Protein AF-A0A366HPM3-F1 (afdb_monomer_lite)

pLDDT: mean 70.67, std 21.65, range [39.56, 97.44]

Structure (mmCIF, N/CA/C/O backbone):
data_AF-A0A366HPM3-F1
#
_entry.id   AF-A0A366HPM3-F1
#
loop_
_atom_site.group_PDB
_atom_site.id
_atom_site.type_symbol
_atom_site.label_atom_id
_atom_site.label_alt_id
_atom_site.label_comp_id
_atom_site.label_asym_id
_atom_site.label_entity_id
_atom_site.label_seq_id
_atom_site.pdbx_PDB_ins_code
_atom_site.Cartn_x
_atom_site.Cartn_y
_atom_site.Cartn_z
_atom_site.occupancy
_atom_site.B_iso_or_equiv
_atom_site.auth_seq_id
_atom_site.auth_comp_id
_atom_site.auth_asym_id
_atom_site.auth_atom_id
_atom_site.pdbx_PDB_model_num
ATOM 1 N N . MET A 1 1 ? -25.029 0.304 15.619 1.00 57.50 1 MET A N 1
ATOM 2 C CA . MET A 1 1 ? -24.267 1.155 14.666 1.00 57.50 1 MET A CA 1
ATOM 3 C C . MET A 1 1 ? -22.909 0.524 14.320 1.00 57.50 1 MET A C 1
ATOM 5 O O . MET A 1 1 ? -22.070 1.151 13.689 1.00 57.50 1 MET A O 1
ATOM 9 N N . ASP A 1 2 ? -22.715 -0.749 14.664 1.00 61.69 2 ASP A N 1
ATOM 10 C CA . ASP A 1 2 ? -21.395 -1.376 14.802 1.00 61.69 2 ASP A CA 1
ATOM 11 C C . ASP A 1 2 ? -20.980 -2.156 13.549 1.00 61.69 2 ASP A C 1
ATOM 13 O O . ASP A 1 2 ? -19.798 -2.345 13.269 1.00 61.69 2 ASP A O 1
ATOM 17 N N . THR A 1 3 ? -21.961 -2.537 12.728 1.00 69.62 3 THR A N 1
ATOM 18 C CA . THR A 1 3 ? -21.759 -3.249 11.461 1.00 69.62 3 THR A CA 1
ATOM 19 C C . THR A 1 3 ? -21.013 -2.397 10.432 1.00 69.62 3 THR A C 1
ATOM 21 O O . THR A 1 3 ? -20.211 -2.923 9.665 1.00 69.62 3 THR A O 1
ATOM 24 N N . HIS A 1 4 ? -21.240 -1.079 10.438 1.00 73.94 4 HIS A N 1
ATOM 25 C CA . HIS A 1 4 ? -20.599 -0.147 9.508 1.00 73.94 4 HIS A CA 1
ATOM 26 C C . HIS A 1 4 ? -19.104 0.004 9.813 1.00 73.94 4 HIS A C 1
ATOM 28 O O . HIS A 1 4 ? -18.279 -0.252 8.942 1.00 73.94 4 HIS A O 1
ATOM 34 N N . LYS A 1 5 ? -18.760 0.272 11.082 1.00 74.06 5 LYS A N 1
ATOM 35 C CA . LYS A 1 5 ? -17.368 0.395 11.547 1.00 74.06 5 LYS A CA 1
ATOM 36 C C . LYS A 1 5 ? -16.557 -0.881 11.295 1.00 74.06 5 LYS A C 1
ATOM 38 O O . LYS A 1 5 ? -15.416 -0.824 10.848 1.00 74.06 5 LYS A O 1
ATOM 43 N N . SER A 1 6 ? -17.166 -2.048 11.524 1.00 75.56 6 SER A N 1
ATOM 44 C CA . SER A 1 6 ? -16.524 -3.341 11.258 1.00 75.56 6 SER A CA 1
ATOM 45 C C . SER A 1 6 ? -16.247 -3.564 9.762 1.00 75.56 6 SER A C 1
ATOM 47 O O . SER A 1 6 ? -15.160 -4.018 9.398 1.00 75.56 6 SER A O 1
ATOM 49 N N . SER A 1 7 ? -17.187 -3.191 8.884 1.00 86.62 7 SER A N 1
ATOM 50 C CA . SER A 1 7 ? -16.993 -3.283 7.432 1.00 86.62 7 SER A CA 1
ATOM 51 C C . SER A 1 7 ? -15.947 -2.292 6.919 1.00 86.62 7 SER A C 1
ATOM 53 O O . SER A 1 7 ? -15.163 -2.641 6.038 1.00 86.62 7 SER A O 1
ATOM 55 N N . GLU A 1 8 ? -15.917 -1.071 7.452 1.00 88.50 8 GLU A N 1
ATOM 56 C CA . GLU A 1 8 ? -14.925 -0.048 7.100 1.00 88.50 8 GLU A CA 1
ATOM 57 C C . GLU A 1 8 ? -13.512 -0.484 7.480 1.00 88.50 8 GLU A C 1
ATOM 59 O O . GLU A 1 8 ? -12.598 -0.380 6.661 1.00 88.50 8 GLU A O 1
ATOM 64 N N . LEU A 1 9 ? -13.347 -1.066 8.670 1.00 90.06 9 LEU A N 1
ATOM 65 C CA . LEU A 1 9 ? -12.075 -1.622 9.113 1.00 90.06 9 LEU A CA 1
ATOM 66 C C . LEU A 1 9 ? -11.612 -2.777 8.210 1.00 90.06 9 LEU A C 1
ATOM 68 O O . LEU A 1 9 ? -10.444 -2.839 7.821 1.00 90.06 9 LEU A O 1
ATOM 72 N N . GLY A 1 10 ? -12.529 -3.676 7.837 1.00 91.75 10 GLY A N 1
ATOM 73 C CA . GLY A 1 10 ? -12.245 -4.753 6.884 1.00 91.75 10 GLY A CA 1
ATOM 74 C C . GLY A 1 10 ? -11.790 -4.222 5.521 1.00 91.75 10 GLY A C 1
ATOM 75 O O . GLY A 1 10 ? -10.790 -4.689 4.970 1.00 91.75 10 GLY A O 1
ATOM 76 N N . ASN A 1 11 ? -12.468 -3.191 5.012 1.00 94.06 11 ASN A N 1
ATOM 77 C CA . ASN A 1 11 ? -12.119 -2.536 3.753 1.00 94.06 11 ASN A CA 1
ATOM 78 C C . ASN A 1 11 ? -10.754 -1.834 3.826 1.00 94.06 11 ASN A C 1
ATOM 80 O O . ASN A 1 11 ? -9.955 -1.962 2.899 1.00 94.06 11 ASN A O 1
ATOM 84 N N . ALA A 1 12 ? -10.454 -1.128 4.918 1.00 93.31 12 ALA A N 1
ATOM 85 C CA . ALA A 1 12 ? -9.167 -0.464 5.120 1.00 93.31 12 ALA A CA 1
ATOM 86 C C . ALA A 1 12 ? -8.005 -1.473 5.128 1.00 93.31 12 ALA A C 1
ATOM 88 O O . ALA A 1 12 ? -7.029 -1.299 4.394 1.00 93.31 12 ALA A O 1
ATOM 89 N N . LYS A 1 13 ? -8.153 -2.592 5.852 1.00 95.50 13 LYS A N 1
ATOM 90 C CA . LYS A 1 13 ? -7.165 -3.689 5.871 1.00 95.50 13 LYS A CA 1
ATOM 91 C C . LYS A 1 13 ? -6.935 -4.277 4.487 1.00 95.50 13 LYS A C 1
ATOM 93 O O . LYS A 1 13 ? -5.792 -4.473 4.074 1.00 95.50 13 LYS A O 1
ATOM 98 N N . TRP A 1 14 ? -8.018 -4.527 3.756 1.00 96.56 14 TRP A N 1
ATOM 99 C CA . TRP A 1 14 ? -7.933 -5.037 2.394 1.00 96.56 14 TRP A CA 1
ATOM 100 C C . TRP A 1 14 ? -7.193 -4.064 1.462 1.00 96.56 14 TRP A C 1
ATOM 102 O O . TRP A 1 14 ? -6.345 -4.502 0.686 1.00 96.56 14 TRP A O 1
ATOM 112 N N . ARG A 1 15 ? -7.444 -2.750 1.568 1.00 96.12 15 ARG A N 1
ATOM 113 C CA . ARG A 1 15 ? -6.773 -1.725 0.743 1.00 96.12 15 ARG A CA 1
ATOM 114 C C . ARG A 1 15 ? -5.261 -1.708 0.959 1.00 96.12 15 ARG A C 1
ATOM 116 O O . ARG A 1 15 ? -4.524 -1.696 -0.025 1.00 96.12 15 ARG A O 1
ATOM 123 N N . VAL A 1 16 ? -4.798 -1.762 2.211 1.00 96.69 16 VAL A N 1
ATOM 124 C CA . VAL A 1 16 ? -3.359 -1.828 2.532 1.00 96.69 16 VAL A CA 1
ATOM 125 C C . VAL A 1 16 ? -2.730 -3.079 1.914 1.00 96.69 16 VAL A C 1
ATOM 127 O O . VAL A 1 16 ? -1.752 -2.984 1.172 1.00 96.69 16 VAL A O 1
ATOM 130 N N . GLN A 1 17 ? -3.336 -4.250 2.136 1.00 97.31 17 GLN A N 1
ATOM 131 C CA . GLN A 1 17 ? -2.833 -5.513 1.583 1.00 97.31 17 GLN A CA 1
ATOM 132 C C . GLN A 1 17 ? -2.807 -5.512 0.051 1.00 97.31 17 GLN A C 1
ATOM 134 O O . GLN A 1 17 ? -1.871 -6.034 -0.558 1.00 97.31 17 GLN A O 1
ATOM 139 N N . PHE A 1 18 ? -3.825 -4.933 -0.584 1.00 96.81 18 PHE A N 1
ATOM 140 C CA . PHE A 1 18 ? -3.886 -4.804 -2.033 1.00 96.81 18 PHE A CA 1
ATOM 141 C C . PHE A 1 18 ? -2.732 -3.944 -2.562 1.00 96.81 18 PHE A C 1
ATOM 143 O O . PHE A 1 18 ? -1.998 -4.396 -3.439 1.00 96.81 18 PHE A O 1
ATOM 150 N N . LEU A 1 19 ? -2.511 -2.754 -1.997 1.00 96.25 19 LEU A N 1
ATOM 151 C CA . LEU A 1 19 ? -1.427 -1.859 -2.420 1.00 96.25 19 LEU A CA 1
ATOM 152 C C . LEU A 1 19 ? -0.042 -2.493 -2.232 1.00 96.25 19 LEU A C 1
ATOM 154 O O . LEU A 1 19 ? 0.799 -2.412 -3.127 1.00 96.25 19 LEU A O 1
ATOM 158 N N . GLN A 1 20 ? 0.181 -3.198 -1.120 1.00 96.75 20 GLN A N 1
ATOM 159 C CA . GLN A 1 20 ? 1.423 -3.939 -0.882 1.00 96.75 20 GLN A CA 1
ATOM 160 C C . GLN A 1 20 ? 1.650 -5.040 -1.933 1.00 96.75 20 GLN A C 1
ATOM 162 O O . GLN A 1 20 ? 2.771 -5.216 -2.413 1.00 96.75 20 GLN A O 1
ATOM 167 N N . ARG A 1 21 ? 0.592 -5.751 -2.353 1.00 97.00 21 ARG A N 1
ATOM 168 C CA . ARG A 1 21 ? 0.678 -6.734 -3.449 1.00 97.00 21 ARG A CA 1
ATOM 169 C C . ARG A 1 21 ? 0.993 -6.075 -4.787 1.00 97.00 21 ARG A C 1
ATOM 171 O O . ARG A 1 21 ? 1.812 -6.610 -5.529 1.00 97.00 21 ARG A O 1
ATOM 178 N N . VAL A 1 22 ? 0.393 -4.924 -5.092 1.00 94.56 22 VAL A N 1
ATOM 179 C CA . VAL A 1 22 ? 0.708 -4.176 -6.321 1.00 94.56 22 VAL A CA 1
ATOM 180 C C . VAL A 1 22 ? 2.174 -3.743 -6.326 1.00 94.56 22 VAL A C 1
ATOM 182 O O . VAL A 1 22 ? 2.862 -3.960 -7.322 1.00 94.56 22 VAL A O 1
ATOM 185 N N . LEU A 1 23 ? 2.689 -3.222 -5.208 1.00 94.69 23 LEU A N 1
ATOM 186 C CA . LEU A 1 23 ? 4.106 -2.874 -5.070 1.00 94.69 23 LEU A CA 1
ATOM 187 C C . LEU A 1 23 ? 5.021 -4.097 -5.243 1.00 94.69 23 LEU A C 1
ATOM 189 O O . LEU A 1 23 ? 6.076 -4.003 -5.868 1.00 94.69 23 LEU A O 1
ATOM 193 N N . HIS A 1 24 ? 4.628 -5.253 -4.708 1.00 95.00 24 HIS A N 1
ATOM 194 C CA . HIS A 1 24 ? 5.378 -6.492 -4.894 1.00 95.00 24 HIS A CA 1
ATOM 195 C C . HIS A 1 24 ? 5.442 -6.897 -6.373 1.00 95.00 24 HIS A C 1
ATOM 197 O O . HIS A 1 24 ? 6.530 -7.141 -6.889 1.00 95.00 24 HIS A O 1
ATOM 203 N N . VAL A 1 25 ? 4.304 -6.894 -7.07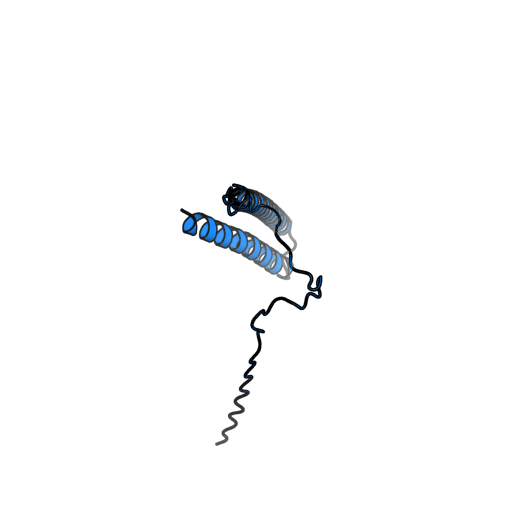5 1.00 93.25 25 VAL A N 1
ATOM 204 C CA . VAL A 1 25 ? 4.250 -7.182 -8.518 1.00 93.25 25 VAL A CA 1
ATOM 205 C C . VAL A 1 25 ? 5.097 -6.186 -9.305 1.00 93.25 25 VAL A C 1
ATOM 207 O O . VAL A 1 25 ? 5.871 -6.603 -10.164 1.00 93.25 25 VAL A O 1
ATOM 210 N N . HIS A 1 26 ? 5.013 -4.894 -8.975 1.00 91.00 26 HIS A N 1
ATOM 211 C CA . HIS A 1 26 ? 5.873 -3.862 -9.548 1.00 91.00 26 HIS A CA 1
ATOM 212 C C . HIS A 1 26 ? 7.348 -4.246 -9.377 1.00 91.00 26 HIS A C 1
ATOM 214 O O . HIS A 1 26 ? 8.058 -4.394 -10.356 1.00 91.00 26 HIS A O 1
ATOM 220 N N . ARG A 1 27 ? 7.821 -4.539 -8.163 1.00 91.00 27 ARG A N 1
ATOM 221 C CA . ARG A 1 27 ? 9.231 -4.911 -7.930 1.00 91.00 27 ARG A CA 1
ATOM 222 C C . ARG A 1 27 ? 9.672 -6.207 -8.615 1.00 91.00 27 ARG A C 1
ATOM 224 O O . ARG A 1 27 ? 10.839 -6.330 -8.973 1.00 91.00 27 ARG A O 1
ATOM 231 N N . CYS A 1 28 ? 8.769 -7.169 -8.785 1.00 91.38 28 CYS A N 1
ATOM 232 C CA . CYS A 1 28 ? 9.065 -8.448 -9.431 1.00 91.38 28 CYS A CA 1
ATOM 233 C C . CYS A 1 28 ? 8.972 -8.403 -10.962 1.00 91.38 28 CYS A C 1
ATOM 235 O O . CYS A 1 28 ? 9.401 -9.351 -11.620 1.00 91.38 28 CYS A O 1
ATOM 237 N N . THR A 1 29 ? 8.421 -7.334 -11.540 1.00 89.06 29 THR A N 1
ATOM 238 C CA . THR A 1 29 ? 8.332 -7.188 -12.994 1.00 89.06 29 THR A CA 1
ATOM 239 C C . THR A 1 29 ? 9.714 -6.856 -13.551 1.00 89.06 29 THR A C 1
ATOM 241 O O . THR A 1 29 ? 10.284 -5.801 -13.275 1.00 89.06 29 THR A O 1
ATOM 244 N N . THR A 1 30 ? 10.272 -7.779 -14.330 1.00 75.19 30 THR A N 1
ATOM 245 C CA . THR A 1 30 ? 11.593 -7.634 -14.943 1.00 75.19 30 THR A CA 1
ATOM 246 C C . THR A 1 30 ? 11.534 -6.751 -16.191 1.00 75.19 30 THR A C 1
ATOM 248 O O . THR A 1 30 ? 10.532 -6.712 -16.903 1.00 75.19 30 THR A O 1
ATOM 251 N N . GLY A 1 31 ? 12.627 -6.036 -16.475 1.00 71.00 31 GLY A N 1
ATOM 252 C CA . GLY A 1 31 ? 12.806 -5.303 -17.737 1.00 71.00 31 GLY A CA 1
ATOM 253 C C . GLY A 1 31 ? 12.445 -3.814 -17.714 1.00 71.00 31 GLY A C 1
ATOM 254 O O . GLY A 1 31 ? 12.696 -3.131 -18.704 1.00 71.00 31 GLY A O 1
ATOM 255 N N . PHE A 1 32 ? 11.942 -3.278 -16.597 1.00 67.12 32 PHE A N 1
ATOM 256 C CA . PHE A 1 32 ? 11.626 -1.853 -16.453 1.00 67.12 32 PHE A CA 1
ATOM 257 C C . PHE A 1 32 ? 12.378 -1.253 -15.259 1.00 67.12 32 PHE A C 1
ATOM 259 O O . PHE A 1 32 ? 12.041 -1.507 -14.110 1.00 67.12 32 PHE A O 1
ATOM 266 N N . HIS A 1 33 ? 13.419 -0.458 -15.529 1.00 69.69 33 HIS A N 1
ATOM 267 C CA . HIS A 1 33 ? 14.256 0.193 -14.504 1.00 69.69 33 HIS A CA 1
ATOM 268 C C . HIS A 1 33 ? 14.581 1.656 -14.861 1.00 69.69 33 HIS A C 1
ATOM 270 O O . HIS A 1 33 ? 15.667 2.155 -14.578 1.00 69.69 33 HIS A O 1
ATOM 276 N N . GLY A 1 34 ? 13.655 2.334 -15.545 1.00 82.44 34 GLY A N 1
ATOM 277 C CA . GLY A 1 34 ? 13.782 3.756 -15.877 1.00 82.44 34 GLY A CA 1
ATOM 278 C C . GLY A 1 34 ? 13.301 4.677 -14.751 1.00 82.44 34 GLY A C 1
ATOM 279 O O . GLY A 1 34 ? 12.666 4.235 -13.798 1.00 82.44 34 GLY A O 1
ATOM 280 N N . GLU A 1 35 ? 13.534 5.979 -14.895 1.00 83.62 35 GLU A N 1
ATOM 281 C CA . GLU A 1 35 ? 13.090 7.006 -13.937 1.00 83.62 35 GLU A CA 1
ATOM 282 C C . GLU A 1 35 ? 11.569 6.980 -13.689 1.00 83.62 35 GLU A C 1
ATOM 284 O O . GLU A 1 35 ? 11.113 7.093 -12.557 1.00 83.62 35 GLU A O 1
ATOM 289 N N . ALA A 1 36 ? 10.761 6.730 -14.724 1.00 85.56 36 ALA A N 1
ATOM 290 C CA . ALA A 1 36 ? 9.311 6.588 -14.565 1.00 85.56 36 ALA A CA 1
ATOM 291 C C . ALA A 1 36 ? 8.929 5.425 -13.625 1.00 85.56 36 ALA A C 1
ATOM 293 O O . ALA A 1 36 ? 7.967 5.524 -12.867 1.00 85.56 36 ALA A O 1
ATOM 294 N N . TRP A 1 37 ? 9.709 4.341 -13.634 1.00 89.38 37 TRP A N 1
ATOM 295 C CA . TRP A 1 37 ? 9.490 3.178 -12.775 1.00 89.38 37 TRP A CA 1
ATOM 296 C C . TRP A 1 37 ? 9.765 3.496 -11.305 1.00 89.38 37 TRP A C 1
ATOM 298 O O . TRP A 1 37 ? 8.971 3.165 -10.429 1.00 89.38 37 TRP A O 1
ATOM 308 N N . THR A 1 38 ? 10.863 4.199 -11.023 1.00 88.50 38 THR A N 1
ATOM 309 C CA . THR A 1 38 ? 11.211 4.596 -9.651 1.00 88.50 38 THR A CA 1
ATOM 310 C C . THR A 1 38 ? 10.247 5.649 -9.102 1.00 88.50 38 THR A C 1
ATOM 312 O O . THR A 1 38 ? 9.902 5.615 -7.920 1.00 88.50 38 THR A O 1
ATOM 315 N N . VAL A 1 39 ? 9.747 6.550 -9.955 1.00 90.56 39 VAL A N 1
ATOM 316 C CA . VAL A 1 39 ? 8.693 7.509 -9.592 1.00 90.56 39 VAL A CA 1
ATOM 317 C C . VAL A 1 39 ? 7.391 6.787 -9.236 1.00 90.56 39 VAL A C 1
ATOM 319 O O . VAL A 1 39 ? 6.777 7.111 -8.218 1.00 90.56 39 VAL A O 1
ATOM 322 N N . HIS A 1 40 ? 6.987 5.782 -10.016 1.00 90.12 40 HIS A N 1
ATOM 323 C CA . HIS A 1 40 ? 5.809 4.969 -9.703 1.00 90.12 40 HIS A CA 1
ATOM 324 C C . HIS A 1 40 ? 5.977 4.188 -8.399 1.00 90.12 40 HIS A C 1
ATOM 326 O O . HIS A 1 40 ? 5.062 4.173 -7.577 1.00 90.12 40 HIS A O 1
ATOM 332 N N . GLU A 1 41 ? 7.152 3.607 -8.158 1.00 92.44 41 GLU A N 1
ATOM 333 C CA . GLU A 1 41 ? 7.449 2.937 -6.892 1.00 92.44 41 GLU A CA 1
ATOM 334 C C . GLU A 1 41 ? 7.306 3.886 -5.698 1.00 92.44 41 GLU A C 1
ATOM 336 O O . GLU A 1 41 ? 6.637 3.559 -4.715 1.00 92.44 41 GLU A O 1
ATOM 341 N N . LYS A 1 42 ? 7.878 5.091 -5.797 1.00 94.19 42 LYS A N 1
ATOM 342 C CA . LYS A 1 42 ? 7.743 6.121 -4.762 1.00 94.19 42 LYS A CA 1
ATOM 343 C C . LYS A 1 42 ? 6.276 6.471 -4.510 1.00 94.19 42 LYS A C 1
ATOM 345 O O . LYS A 1 42 ? 5.875 6.606 -3.356 1.00 94.19 42 LYS A O 1
ATOM 350 N N . HIS A 1 43 ? 5.477 6.590 -5.566 1.00 94.44 43 HIS A N 1
ATOM 351 C CA . HIS A 1 43 ? 4.053 6.878 -5.449 1.00 94.44 43 HIS A CA 1
ATOM 352 C C . HIS A 1 43 ? 3.285 5.737 -4.759 1.00 94.44 43 HIS A C 1
ATOM 354 O O . HIS A 1 43 ? 2.474 6.001 -3.873 1.00 94.44 43 HIS A O 1
ATOM 360 N N . PHE A 1 44 ? 3.581 4.469 -5.074 1.00 93.06 44 PHE A N 1
ATOM 361 C CA . PHE A 1 44 ? 2.998 3.329 -4.356 1.00 93.06 44 PHE A CA 1
ATOM 362 C C . PHE A 1 44 ? 3.344 3.346 -2.868 1.00 93.06 44 PHE A C 1
ATOM 364 O O . PHE A 1 44 ? 2.464 3.143 -2.037 1.00 93.06 44 PHE A O 1
ATOM 371 N N . LEU A 1 45 ? 4.600 3.634 -2.522 1.00 96.00 45 LEU A N 1
ATOM 372 C CA . LEU A 1 45 ? 5.030 3.732 -1.125 1.00 96.00 45 LEU A CA 1
ATOM 373 C C . LEU A 1 45 ? 4.282 4.840 -0.371 1.00 96.00 45 LEU A C 1
ATOM 375 O O . LEU A 1 45 ? 3.843 4.621 0.754 1.00 96.00 45 LEU A O 1
ATOM 379 N N . GLN A 1 46 ? 4.083 6.002 -0.999 1.00 97.31 46 GLN A N 1
ATOM 380 C CA . GLN A 1 46 ? 3.304 7.097 -0.412 1.00 97.31 46 GLN A CA 1
ATOM 381 C C . GLN A 1 46 ? 1.836 6.709 -0.192 1.00 97.31 46 GLN A C 1
ATOM 383 O O . GLN A 1 46 ? 1.273 7.006 0.859 1.00 97.31 46 GLN A O 1
ATOM 388 N N . GLN A 1 47 ? 1.220 6.017 -1.155 1.00 96.25 47 GLN A N 1
ATOM 389 C CA . GLN A 1 47 ? -0.157 5.540 -1.021 1.00 96.25 47 GLN A CA 1
ATOM 390 C C . GLN A 1 47 ? -0.311 4.481 0.071 1.00 96.25 47 GLN A C 1
ATOM 392 O O . GLN A 1 47 ? -1.313 4.490 0.782 1.00 96.25 47 GLN A O 1
ATOM 397 N N . ILE A 1 48 ? 0.666 3.581 0.211 1.00 97.44 48 ILE A N 1
ATOM 398 C CA . ILE A 1 48 ? 0.679 2.576 1.279 1.00 97.44 48 ILE A CA 1
ATOM 399 C C . ILE A 1 48 ? 0.764 3.267 2.638 1.00 97.44 48 ILE A C 1
ATOM 401 O O . ILE A 1 48 ? -0.079 2.996 3.484 1.00 97.44 48 ILE A O 1
ATOM 405 N N . ALA A 1 49 ? 1.699 4.205 2.815 1.00 97.19 49 ALA A N 1
ATOM 406 C CA . ALA A 1 49 ? 1.857 4.930 4.074 1.00 97.19 49 ALA A CA 1
ATOM 407 C C . ALA A 1 49 ? 0.568 5.667 4.484 1.00 97.19 49 ALA A C 1
ATOM 409 O O . ALA A 1 49 ? 0.117 5.534 5.617 1.00 97.19 49 ALA A O 1
ATOM 410 N N . ALA A 1 50 ? -0.077 6.368 3.545 1.00 96.88 50 ALA A N 1
ATOM 411 C CA . ALA A 1 50 ? -1.345 7.051 3.812 1.00 96.88 50 ALA A CA 1
ATOM 412 C C . ALA A 1 50 ? -2.491 6.073 4.145 1.00 96.88 50 ALA A C 1
ATOM 414 O O . ALA A 1 50 ? -3.347 6.361 4.980 1.00 96.88 50 ALA A O 1
ATOM 415 N N . ALA A 1 51 ? -2.530 4.905 3.495 1.00 95.12 51 ALA A N 1
ATOM 416 C CA . ALA A 1 51 ? -3.528 3.880 3.788 1.00 95.12 51 ALA A CA 1
ATOM 417 C C . ALA A 1 51 ? -3.299 3.216 5.157 1.00 95.12 51 ALA A C 1
ATOM 419 O O . ALA A 1 51 ? -4.269 2.891 5.840 1.00 95.12 51 ALA A O 1
ATOM 420 N N . GLU A 1 52 ? -2.041 3.024 5.557 1.00 97.06 52 GLU A N 1
ATOM 421 C CA . GLU A 1 52 ? -1.657 2.497 6.870 1.00 97.06 52 GLU A CA 1
ATOM 422 C C . GLU A 1 52 ? -1.993 3.484 7.994 1.00 97.06 52 GLU A C 1
ATOM 424 O O . GLU A 1 52 ? -2.550 3.072 9.009 1.00 97.06 52 GLU A O 1
ATOM 429 N N . GLU A 1 53 ? -1.750 4.781 7.791 1.00 95.88 53 GLU A N 1
ATOM 430 C CA . GLU A 1 53 ? -2.147 5.839 8.730 1.00 95.88 53 GLU A CA 1
ATOM 431 C C . GLU A 1 53 ? -3.670 5.867 8.928 1.00 95.88 53 GLU A C 1
ATOM 433 O O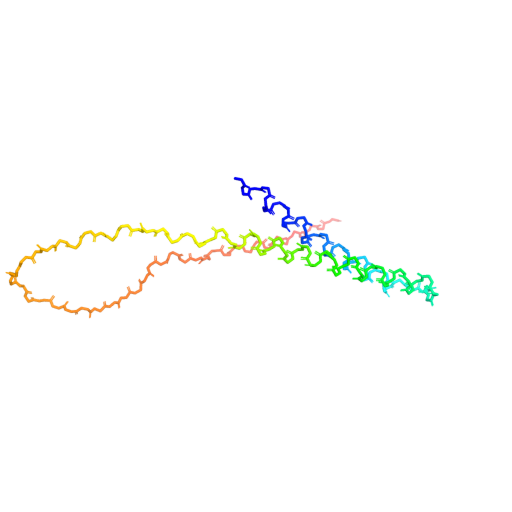 . GLU A 1 53 ? -4.157 5.780 10.054 1.00 95.88 53 GLU A O 1
ATOM 438 N N . CYS A 1 54 ? -4.437 5.857 7.833 1.00 93.75 54 CYS A N 1
ATOM 439 C CA . CYS A 1 54 ? -5.898 5.808 7.891 1.00 93.75 54 CYS A CA 1
ATOM 440 C C . CYS A 1 54 ? -6.418 4.535 8.587 1.00 93.75 54 CYS A C 1
ATOM 442 O O . CYS A 1 54 ? -7.382 4.585 9.353 1.00 93.75 54 CYS A O 1
ATOM 444 N N . LEU A 1 55 ? -5.779 3.383 8.349 1.00 95.06 55 LEU A N 1
ATOM 445 C CA . LEU A 1 55 ? -6.117 2.14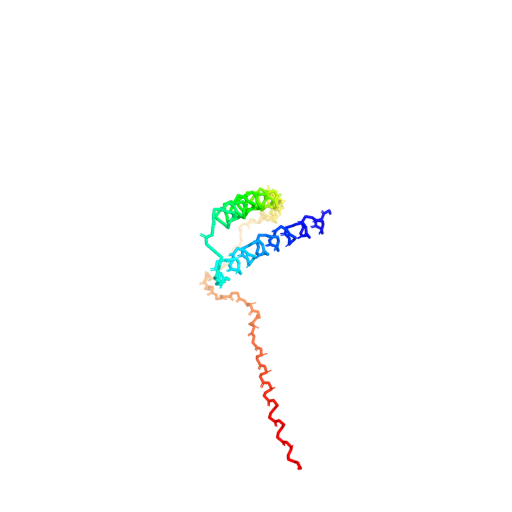2 9.044 1.00 95.06 55 LEU A CA 1
ATOM 446 C C . LEU A 1 55 ? -5.858 2.261 10.552 1.00 95.06 55 LEU A C 1
ATOM 448 O O . LEU A 1 55 ? -6.708 1.849 11.338 1.00 95.06 55 LEU A O 1
ATOM 452 N N . HIS A 1 56 ? -4.725 2.837 10.948 1.00 94.38 56 HIS A N 1
ATOM 453 C CA . HIS A 1 56 ? -4.365 3.025 12.350 1.00 94.38 56 HIS A CA 1
ATOM 454 C C . HIS A 1 56 ? -5.365 3.938 13.081 1.00 94.38 56 HIS A C 1
ATOM 456 O O . HIS A 1 56 ? -5.817 3.613 14.179 1.00 94.38 56 HIS A O 1
ATOM 462 N N . GLU A 1 57 ? -5.777 5.045 12.459 1.00 93.00 57 GLU A N 1
ATOM 463 C CA . GLU A 1 57 ? -6.819 5.933 12.997 1.00 93.00 57 GLU A CA 1
ATOM 464 C C . GLU A 1 57 ? -8.167 5.214 13.165 1.00 93.00 57 GLU A C 1
ATOM 466 O O . GLU A 1 57 ? -8.830 5.337 14.199 1.00 93.00 57 GLU A O 1
ATOM 471 N N . LEU A 1 58 ? -8.567 4.412 12.172 1.00 90.38 58 LEU A N 1
ATOM 472 C CA . LEU A 1 58 ? -9.796 3.620 12.240 1.00 90.38 58 LEU A CA 1
ATOM 473 C C . LEU A 1 58 ? -9.736 2.567 13.351 1.00 90.38 58 LEU A C 1
ATOM 475 O O . LEU A 1 58 ? -10.717 2.397 14.078 1.00 90.38 58 LEU A O 1
ATOM 479 N N . GLU A 1 59 ? -8.601 1.888 13.519 1.00 91.69 59 GLU A N 1
ATOM 480 C CA . GLU A 1 59 ? -8.385 0.929 14.606 1.00 91.69 59 GLU A CA 1
ATOM 481 C C . GLU A 1 59 ? -8.491 1.598 15.980 1.00 91.69 59 GLU A C 1
ATOM 483 O O . GLU A 1 59 ? -9.200 1.080 16.846 1.00 91.69 59 GLU A O 1
ATOM 488 N N . ALA A 1 60 ? -7.885 2.777 16.152 1.00 89.56 60 ALA A N 1
ATOM 489 C CA . ALA A 1 60 ? -7.999 3.562 17.379 1.00 89.56 60 ALA A CA 1
ATOM 490 C C . ALA A 1 60 ? -9.462 3.938 17.679 1.00 89.56 60 ALA A C 1
ATOM 492 O O . ALA A 1 60 ? -9.961 3.674 18.772 1.00 89.56 60 ALA A O 1
ATOM 493 N N . SER A 1 61 ? -10.200 4.434 16.679 1.00 86.56 61 SER A N 1
ATOM 494 C CA . SER A 1 61 ? -11.616 4.815 16.831 1.00 86.56 61 SER A CA 1
ATOM 495 C C . SER A 1 61 ? -12.556 3.640 17.153 1.00 86.56 61 SER A C 1
ATOM 497 O O . SER A 1 61 ? -13.657 3.829 17.682 1.00 86.56 61 SER A O 1
ATOM 499 N N . CYS A 1 62 ? -12.145 2.413 16.820 1.00 81.62 62 CYS A N 1
ATOM 500 C CA . CYS A 1 62 ? -12.873 1.194 17.160 1.00 81.62 62 CYS A CA 1
ATOM 501 C C . CYS A 1 62 ? -12.520 0.677 18.564 1.00 81.62 62 CYS A C 1
ATOM 503 O O . CYS A 1 62 ? -13.353 0.017 19.184 1.00 81.62 62 CYS A O 1
ATOM 505 N N . ALA A 1 63 ? -11.318 0.972 19.070 1.00 76.50 63 ALA A N 1
ATOM 506 C CA . ALA A 1 63 ? -10.852 0.540 20.387 1.00 76.50 63 ALA A CA 1
ATOM 507 C C . ALA A 1 63 ? -11.477 1.344 21.544 1.00 76.50 63 ALA A C 1
ATOM 509 O O . ALA A 1 63 ? -11.753 0.776 22.600 1.00 76.50 63 ALA A O 1
ATOM 510 N N . GLU A 1 64 ? -11.784 2.630 21.340 1.00 63.03 64 GLU A N 1
ATOM 511 C CA . GLU A 1 64 ? -12.354 3.522 22.371 1.00 63.03 64 GLU A CA 1
ATOM 512 C C . GLU A 1 64 ? -13.775 3.141 22.848 1.00 63.03 64 GLU A C 1
ATOM 514 O O . GLU A 1 64 ? -14.292 3.712 23.804 1.00 63.03 64 GLU A O 1
ATOM 519 N N . VAL A 1 65 ? -14.427 2.148 22.232 1.00 57.75 65 VAL A N 1
ATOM 520 C CA . VAL A 1 65 ? -15.814 1.749 22.551 1.00 57.75 65 VAL A CA 1
ATOM 521 C C . VAL A 1 65 ? -15.907 0.781 23.753 1.00 57.75 65 VAL A C 1
ATOM 523 O O . VAL A 1 65 ? -17.006 0.448 24.190 1.00 57.75 65 VAL A O 1
ATOM 526 N N . VAL A 1 66 ? -14.786 0.328 24.331 1.00 54.38 66 VAL A N 1
ATOM 527 C CA . VAL A 1 66 ? -14.779 -0.762 25.337 1.00 54.38 66 VAL A CA 1
ATOM 528 C C . VAL A 1 66 ? -14.678 -0.288 26.803 1.00 54.38 66 VAL A C 1
ATOM 530 O O . VAL A 1 66 ? -14.928 -1.079 27.709 1.00 54.38 66 VAL A O 1
ATOM 533 N N . GLU A 1 67 ? -14.420 0.992 27.090 1.00 51.25 67 GLU A N 1
ATOM 534 C CA . GLU A 1 67 ? -14.238 1.484 28.473 1.00 51.25 67 GLU A CA 1
ATOM 535 C C . GLU A 1 67 ? -15.429 2.276 29.044 1.00 51.25 67 GLU A C 1
ATOM 537 O O . GLU A 1 67 ? -15.278 3.372 29.579 1.00 51.25 67 GLU A O 1
ATOM 542 N N . ALA A 1 68 ? -16.633 1.707 29.016 1.00 45.97 68 ALA A N 1
ATOM 543 C CA . ALA A 1 68 ? -17.619 2.045 30.043 1.00 45.97 68 ALA A CA 1
ATOM 544 C C . ALA A 1 68 ? -17.591 0.920 31.088 1.00 45.97 68 ALA A C 1
ATOM 546 O O . ALA A 1 68 ? -18.089 -0.171 30.793 1.00 45.97 68 ALA A O 1
ATOM 547 N N . PRO A 1 69 ? -16.997 1.117 32.284 1.00 50.66 69 PRO A N 1
ATOM 548 C CA . PRO A 1 69 ? -17.099 0.130 33.346 1.00 50.66 69 PRO A CA 1
ATOM 549 C C . PRO A 1 69 ? -18.580 -0.014 33.686 1.00 50.66 69 PRO A C 1
ATOM 551 O O . PRO A 1 69 ? -19.196 0.882 34.261 1.00 50.66 69 PRO A O 1
ATOM 554 N N . VAL A 1 70 ? -19.170 -1.136 33.276 1.00 57.97 70 VAL A N 1
ATOM 555 C CA . VAL A 1 70 ? -20.494 -1.539 33.731 1.00 57.97 70 VAL A CA 1
ATOM 556 C C . VAL A 1 70 ? -20.365 -1.710 35.238 1.00 57.97 70 VAL A C 1
ATOM 558 O O . VAL A 1 70 ? -19.735 -2.655 35.714 1.00 57.97 70 VAL A O 1
ATOM 561 N N . ASP A 1 71 ? -20.910 -0.748 35.974 1.00 56.75 71 ASP A N 1
ATOM 562 C CA . ASP A 1 71 ? -21.086 -0.796 37.418 1.00 56.75 71 ASP A CA 1
ATOM 563 C C . ASP A 1 71 ? -22.086 -1.923 37.701 1.00 56.75 71 ASP A C 1
ATOM 565 O O . ASP A 1 71 ? -23.300 -1.730 37.753 1.00 56.75 71 ASP A O 1
ATOM 569 N N . ILE A 1 72 ? -21.585 -3.161 37.720 1.00 58.53 72 ILE A N 1
ATOM 570 C CA . ILE A 1 72 ? -22.365 -4.325 38.121 1.00 58.53 72 ILE A CA 1
ATOM 571 C C . ILE A 1 72 ? -22.642 -4.109 39.610 1.00 58.53 72 ILE A C 1
ATOM 573 O O . ILE A 1 72 ? -21.690 -4.159 40.399 1.00 58.53 72 ILE A O 1
ATOM 577 N N . PRO A 1 73 ? -23.903 -3.890 40.032 1.00 48.81 73 PRO A N 1
ATOM 578 C CA . PRO A 1 73 ? -24.206 -3.760 41.445 1.00 48.81 73 PRO A CA 1
ATOM 579 C C . PRO A 1 73 ? -23.737 -5.037 42.140 1.00 48.81 73 PRO A C 1
ATOM 581 O O . PRO A 1 73 ? -24.199 -6.140 41.836 1.00 48.81 73 PRO A O 1
ATOM 584 N N . ARG A 1 74 ? -22.764 -4.889 43.049 1.00 54.38 74 ARG A N 1
ATOM 585 C CA . ARG A 1 74 ? -22.288 -5.994 43.883 1.00 54.38 74 ARG A CA 1
ATOM 586 C C . ARG A 1 74 ? -23.509 -6.643 44.539 1.00 54.38 74 ARG A C 1
ATOM 588 O O . ARG A 1 74 ? -24.315 -5.911 45.120 1.00 54.38 74 ARG A O 1
ATOM 595 N N . PRO A 1 75 ? -23.659 -7.978 44.492 1.00 48.06 75 PRO A N 1
ATOM 596 C CA . PRO A 1 75 ? -24.729 -8.628 45.228 1.00 48.06 75 PRO A CA 1
ATOM 597 C C . PRO A 1 75 ? -24.598 -8.232 46.699 1.00 48.06 75 PRO A C 1
ATOM 599 O O . PRO A 1 75 ? -23.511 -8.303 47.281 1.00 48.06 75 PRO A O 1
ATOM 602 N N . TYR A 1 76 ? -25.703 -7.738 47.257 1.00 48.47 76 TYR A N 1
ATOM 603 C CA . TYR A 1 76 ? -25.802 -7.308 48.643 1.00 48.47 76 TYR A CA 1
ATOM 604 C C . TYR A 1 76 ? -25.188 -8.385 49.552 1.00 48.47 76 TYR A C 1
ATOM 606 O O . TYR A 1 76 ? -25.581 -9.553 49.541 1.00 48.47 76 TYR A O 1
ATOM 614 N N . ARG A 1 77 ? -24.167 -8.018 50.328 1.00 43.03 77 ARG A N 1
ATOM 615 C CA . ARG A 1 77 ? -23.632 -8.911 51.353 1.00 43.03 77 ARG A CA 1
ATOM 616 C C . ARG A 1 77 ? -24.603 -8.835 52.522 1.00 43.03 77 ARG A C 1
ATOM 618 O O . ARG A 1 77 ? -24.583 -7.856 53.260 1.00 43.03 77 ARG A O 1
ATOM 625 N N . ALA A 1 78 ? -25.480 -9.828 52.641 1.00 43.97 78 ALA A N 1
ATOM 626 C CA . ALA A 1 78 ? -26.364 -9.968 53.789 1.00 43.97 78 ALA A CA 1
ATOM 627 C C . ALA A 1 78 ? -25.526 -9.932 55.078 1.00 43.97 78 ALA A C 1
ATOM 629 O O . ALA A 1 78 ? -24.700 -10.811 55.329 1.00 43.97 78 ALA A O 1
ATOM 630 N N . SER A 1 79 ? -25.712 -8.884 55.872 1.00 50.62 79 SER A N 1
ATOM 631 C CA . SER A 1 79 ? -25.243 -8.781 57.246 1.00 50.62 79 SER A CA 1
ATOM 632 C C . SER A 1 79 ? -26.067 -9.736 58.114 1.00 50.62 79 SER A C 1
ATOM 634 O O . SER A 1 79 ? -27.113 -9.371 58.640 1.00 50.62 79 SER A O 1
ATOM 636 N N . GLY A 1 80 ? -25.602 -10.983 58.219 1.00 40.00 80 GLY A N 1
ATOM 637 C CA . GLY A 1 80 ? -26.073 -11.975 59.185 1.00 40.00 80 GLY A CA 1
ATOM 638 C C . GLY A 1 80 ? -25.119 -12.049 60.378 1.00 40.00 80 GLY A C 1
ATOM 639 O O . GLY A 1 80 ? -23.915 -12.221 60.211 1.00 40.00 80 GLY A O 1
ATOM 640 N N . THR A 1 81 ? -25.675 -11.859 61.566 1.00 50.62 81 THR A N 1
ATOM 641 C CA . THR A 1 81 ? -25.072 -11.918 62.904 1.00 50.62 81 THR A CA 1
ATOM 642 C C . THR A 1 81 ? -24.511 -13.310 63.273 1.00 50.62 81 THR A C 1
ATOM 644 O O . THR A 1 81 ? -24.823 -14.292 62.601 1.00 50.62 81 THR A O 1
ATOM 647 N N . PRO A 1 82 ? -23.655 -13.414 64.316 1.00 49.38 82 PRO A N 1
ATOM 648 C CA . PRO A 1 82 ? -22.834 -14.595 64.576 1.00 49.38 82 PRO A CA 1
ATOM 649 C C . PRO A 1 82 ? -23.632 -15.704 65.275 1.00 49.38 82 PRO A C 1
ATOM 651 O O . PRO A 1 82 ? -24.301 -15.454 66.276 1.00 49.38 82 PRO A O 1
ATOM 654 N N . GLY A 1 83 ? -23.525 -16.932 64.771 1.00 43.19 83 GLY A N 1
ATOM 655 C CA . GLY A 1 83 ? -24.104 -18.124 65.388 1.00 43.19 83 GLY A CA 1
ATOM 656 C C . GLY A 1 83 ? -23.439 -19.392 64.859 1.00 43.19 83 GLY A C 1
ATOM 657 O O . GLY A 1 83 ? -23.635 -19.752 63.705 1.00 43.19 83 GLY A O 1
ATOM 658 N N . ASP A 1 84 ? -22.609 -19.979 65.719 1.00 49.12 84 ASP A N 1
ATOM 659 C CA . ASP A 1 84 ? -21.930 -21.279 65.695 1.00 49.12 84 ASP A CA 1
ATOM 660 C C . ASP A 1 84 ? -22.107 -22.239 64.503 1.00 49.12 84 ASP A C 1
ATOM 662 O O . ASP A 1 84 ? -23.176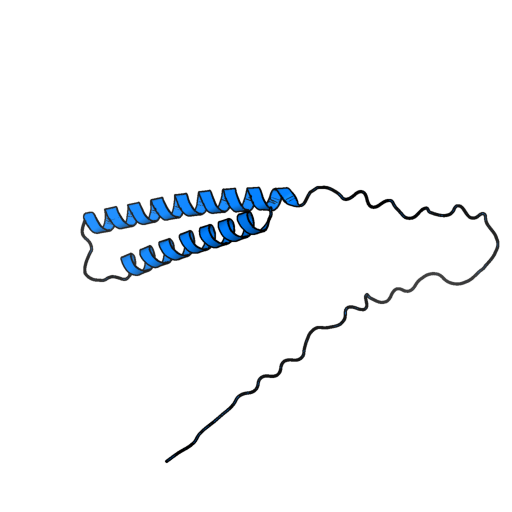 -22.785 64.237 1.00 49.12 84 ASP A O 1
ATOM 666 N N . GLY A 1 85 ? -20.962 -22.594 63.915 1.00 39.56 85 GLY A N 1
ATOM 667 C CA . GLY A 1 85 ? -20.765 -23.819 63.146 1.00 39.56 85 GLY A CA 1
ATOM 668 C C . GLY A 1 85 ? -19.274 -24.038 62.861 1.00 39.56 85 GLY A C 1
ATOM 669 O O . GLY A 1 85 ? -18.698 -23.273 62.085 1.00 39.56 85 GLY A O 1
ATOM 670 N N . PRO A 1 86 ? -18.604 -25.038 63.466 1.00 53.47 86 PRO A N 1
ATOM 671 C CA . PRO A 1 86 ? -17.222 -25.349 63.131 1.00 53.47 86 PRO A CA 1
ATOM 672 C C . PRO A 1 86 ? -17.202 -26.284 61.917 1.00 53.47 86 PRO A C 1
ATOM 674 O O . PRO A 1 86 ? -17.808 -27.353 61.942 1.00 53.47 86 PRO A O 1
ATOM 677 N N . GLY A 1 87 ? -16.487 -25.918 60.850 1.00 41.72 87 GLY A N 1
ATOM 678 C CA . GLY A 1 87 ? -16.314 -26.844 59.731 1.00 41.72 87 GLY A CA 1
ATOM 679 C C . GLY A 1 87 ? -15.678 -26.278 58.469 1.00 41.72 87 GLY A C 1
ATOM 680 O O . GLY A 1 87 ? -16.362 -26.045 57.486 1.00 41.72 87 GLY A O 1
ATOM 681 N N . LEU A 1 88 ? -14.348 -26.183 58.496 1.00 45.75 88 LEU A N 1
ATOM 682 C CA . LEU A 1 88 ? -13.445 -26.446 57.365 1.00 45.75 88 LEU A CA 1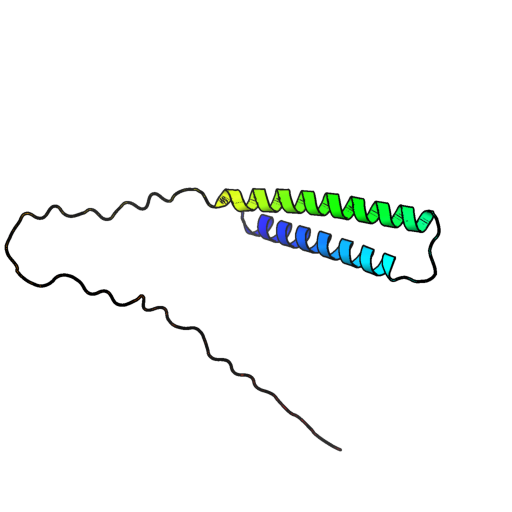
ATOM 683 C C . LEU A 1 88 ? -13.455 -25.485 56.159 1.00 45.75 88 LEU A C 1
ATOM 685 O O . LEU A 1 88 ? -14.072 -25.678 55.119 1.00 45.75 88 LEU A O 1
ATOM 689 N N . ILE A 1 89 ? -12.581 -24.500 56.321 1.00 48.03 89 ILE A N 1
ATOM 690 C CA . ILE A 1 89 ? -11.668 -23.900 55.342 1.00 48.03 89 ILE A CA 1
ATOM 691 C C . ILE A 1 89 ? -11.353 -24.785 54.110 1.00 48.03 89 ILE A C 1
ATOM 693 O O . ILE A 1 89 ? -10.814 -25.882 54.226 1.00 48.03 89 ILE A O 1
ATOM 697 N N . SER A 1 90 ? -11.609 -24.193 52.941 1.00 49.88 90 SER A N 1
ATOM 698 C CA . SER A 1 90 ? -10.816 -24.181 51.702 1.00 49.88 90 SER A CA 1
ATOM 699 C C . SER A 1 90 ? -10.081 -25.440 51.227 1.00 49.88 90 SER A C 1
ATOM 701 O O . SER A 1 90 ? -9.022 -25.799 51.740 1.00 49.88 90 SER A O 1
ATOM 703 N N . ARG A 1 91 ? -10.471 -25.907 50.034 1.00 42.22 91 ARG A N 1
ATOM 704 C CA . ARG A 1 91 ? -9.518 -26.286 48.979 1.00 42.22 91 ARG A CA 1
ATOM 705 C C . ARG A 1 91 ? -10.164 -26.127 47.603 1.00 42.22 91 ARG A C 1
ATOM 707 O O . ARG A 1 91 ? -11.120 -26.819 47.276 1.00 42.22 91 ARG A O 1
ATOM 714 N N . GLY A 1 92 ? -9.667 -25.168 46.825 1.00 43.94 92 GLY A N 1
ATOM 715 C CA . GLY A 1 92 ? -10.127 -24.931 45.461 1.00 43.94 92 GLY A CA 1
ATOM 716 C C . GLY A 1 92 ? -9.745 -26.068 44.519 1.00 43.94 92 GLY A C 1
ATOM 717 O O . GLY A 1 92 ? -8.672 -26.643 44.672 1.00 43.94 92 GLY A O 1
ATOM 718 N N . VAL A 1 93 ? -10.590 -26.332 43.521 1.00 46.47 93 VAL A N 1
ATOM 719 C CA . VAL A 1 93 ? -10.208 -27.002 42.272 1.00 46.47 93 VAL A CA 1
ATOM 720 C C . VAL A 1 93 ? -11.089 -26.453 41.142 1.00 46.47 93 VAL A C 1
ATOM 722 O O . VAL A 1 93 ? -12.283 -26.706 41.097 1.00 46.47 93 VAL A O 1
ATOM 725 N N . TYR A 1 94 ? -10.441 -25.658 40.291 1.00 43.16 94 TYR A N 1
ATOM 726 C CA . TYR A 1 94 ? -10.643 -25.424 38.858 1.00 43.16 94 TYR A CA 1
ATOM 727 C C . TYR A 1 94 ? -12.047 -25.281 38.246 1.00 43.16 94 TYR A C 1
ATOM 729 O O . TYR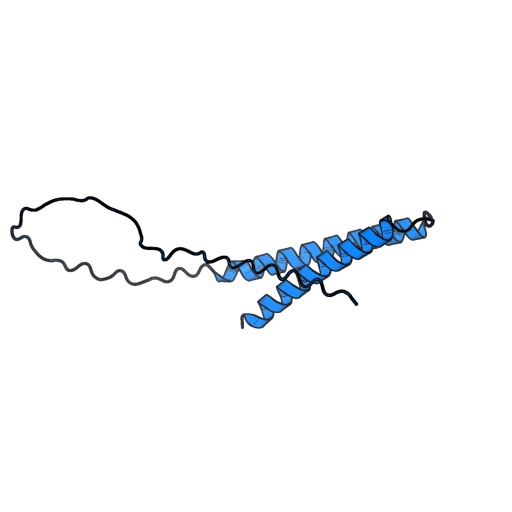 A 1 94 ? -12.887 -26.174 38.257 1.00 43.16 94 TYR A O 1
ATOM 737 N N . ALA A 1 95 ? -12.182 -24.147 37.552 1.00 46.44 95 ALA A N 1
ATOM 738 C CA . ALA A 1 95 ? -13.149 -23.857 36.508 1.00 46.44 95 ALA A CA 1
ATOM 739 C C . ALA A 1 95 ? -13.420 -25.064 35.595 1.00 46.44 95 ALA A C 1
ATOM 741 O O . ALA A 1 95 ? -12.523 -25.580 34.926 1.00 46.44 95 ALA A O 1
ATOM 742 N N . GLN A 1 96 ? -14.687 -25.459 35.526 1.00 43.94 96 GLN A N 1
ATOM 743 C CA . GLN A 1 96 ? -15.190 -26.412 34.550 1.00 43.94 96 GLN A CA 1
ATOM 744 C C . GLN A 1 96 ? -15.439 -25.656 33.233 1.00 43.94 96 GLN A C 1
ATOM 746 O O . GLN A 1 96 ? -16.552 -25.237 32.930 1.00 43.94 96 GLN A O 1
ATOM 751 N N . TYR A 1 97 ? -14.370 -25.422 32.470 1.00 49.66 97 TYR A N 1
ATOM 752 C CA . TYR A 1 97 ? -14.489 -25.118 31.043 1.00 49.66 97 TYR A CA 1
ATOM 753 C C . TYR A 1 97 ? -14.894 -26.407 30.311 1.00 49.66 97 TYR A C 1
ATOM 755 O O . TYR A 1 97 ? -14.230 -27.429 30.505 1.00 49.66 97 TYR A O 1
ATOM 763 N N . PRO A 1 98 ? -15.913 -26.412 29.435 1.00 49.88 98 PRO A N 1
ATOM 764 C CA . PRO A 1 98 ? -16.022 -27.470 28.444 1.00 49.88 98 PRO A CA 1
ATOM 765 C C . PRO A 1 98 ? -14.878 -27.317 27.429 1.00 49.88 98 PRO A C 1
ATOM 767 O O . PRO A 1 98 ? -14.707 -26.270 26.804 1.00 49.88 98 PRO A O 1
ATOM 770 N N . ALA A 1 99 ? -14.066 -28.366 27.319 1.00 48.53 99 ALA A N 1
ATOM 771 C CA . ALA A 1 99 ? -12.931 -28.454 26.411 1.00 48.53 99 ALA A CA 1
ATOM 772 C C . ALA A 1 99 ? -13.350 -28.348 24.925 1.00 48.53 99 ALA A C 1
ATOM 774 O O . ALA A 1 99 ? -14.421 -28.837 24.554 1.00 48.53 99 ALA A O 1
ATOM 775 N N . PRO A 1 100 ? -12.491 -27.779 24.055 1.00 54.22 100 PRO A N 1
ATOM 776 C CA . PRO A 1 100 ? -12.573 -27.971 22.613 1.00 54.22 100 PRO A CA 1
ATOM 777 C C . PRO A 1 100 ? -12.043 -29.370 22.238 1.00 54.22 100 PRO A C 1
ATOM 779 O O . PRO A 1 100 ? -11.533 -30.093 23.087 1.00 54.22 100 PRO A O 1
ATOM 782 N N . PHE A 1 101 ? -12.126 -29.709 20.949 1.00 44.88 101 PHE A N 1
ATOM 783 C CA . PHE A 1 101 ? -11.646 -30.925 20.266 1.00 44.88 101 PHE A CA 1
ATOM 784 C C . PHE A 1 101 ? -12.683 -32.036 20.031 1.00 44.88 101 PHE A C 1
ATOM 786 O O . PHE A 1 101 ? -12.831 -32.982 20.798 1.00 44.88 101 PHE A O 1
ATOM 793 N N . ARG A 1 102 ? -13.237 -32.028 18.813 1.00 43.81 102 ARG A N 1
ATOM 794 C CA . ARG A 1 102 ? -13.073 -33.181 17.920 1.00 43.81 102 ARG A CA 1
ATOM 795 C C . ARG A 1 102 ? -12.679 -32.713 16.524 1.00 43.81 102 ARG A C 1
ATOM 797 O O . ARG A 1 102 ? -13.476 -32.163 15.776 1.00 43.81 102 ARG A O 1
ATOM 804 N N . THR A 1 103 ? -11.416 -32.955 16.206 1.00 50.34 103 THR A N 1
ATOM 805 C CA . THR A 1 103 ? -10.901 -33.127 14.854 1.00 50.34 103 THR A CA 1
ATOM 806 C C . THR A 1 103 ? -11.571 -34.345 14.215 1.00 50.34 103 THR A C 1
ATOM 808 O O . THR A 1 103 ? -11.562 -35.436 14.782 1.00 50.34 103 THR A O 1
ATOM 811 N N . ALA A 1 104 ? -12.119 -34.179 13.014 1.00 47.78 104 ALA A N 1
ATOM 812 C CA . ALA A 1 104 ? -12.346 -35.280 12.086 1.00 47.78 104 ALA A CA 1
ATOM 813 C C . ALA A 1 104 ? -11.736 -34.874 10.746 1.00 47.78 104 ALA A C 1
ATOM 815 O O . ALA A 1 104 ? -12.337 -34.180 9.933 1.00 47.78 104 ALA A O 1
ATOM 816 N N . ASN A 1 105 ? -10.479 -35.273 10.583 1.00 44.53 105 ASN A N 1
ATOM 817 C CA . ASN A 1 105 ? -9.769 -35.278 9.322 1.00 44.53 105 ASN A CA 1
ATOM 818 C C . ASN A 1 105 ? -10.349 -36.447 8.510 1.00 44.53 105 ASN A C 1
ATOM 820 O O . ASN A 1 105 ? -10.081 -37.600 8.846 1.00 44.53 105 ASN A O 1
ATOM 824 N N . VAL A 1 106 ? -11.179 -36.184 7.498 1.00 48.38 106 VAL A N 1
ATOM 825 C CA . VAL A 1 106 ? -11.575 -37.218 6.530 1.00 48.38 106 VAL A CA 1
ATOM 826 C C . VAL A 1 106 ? -10.818 -36.952 5.242 1.00 48.38 106 VAL A C 1
ATOM 828 O O . VAL A 1 106 ? -11.240 -36.204 4.366 1.00 48.38 106 VAL A O 1
ATOM 831 N N . PHE A 1 107 ? -9.653 -37.582 5.179 1.00 43.06 107 PHE A N 1
ATOM 832 C CA . PHE A 1 107 ? -8.909 -37.842 3.962 1.00 43.06 107 PHE A CA 1
ATOM 833 C C . PHE A 1 107 ? -9.784 -38.747 3.077 1.00 43.06 107 PHE A C 1
ATOM 835 O O . PHE A 1 107 ? -9.972 -39.918 3.396 1.00 43.06 107 PHE A O 1
ATOM 842 N N . SER A 1 108 ? -10.373 -38.213 2.004 1.00 43.16 108 SER A N 1
ATOM 843 C CA . SER A 1 108 ? -10.969 -39.042 0.948 1.00 43.16 108 SER A CA 1
ATOM 844 C C . SER A 1 108 ? -9.944 -39.233 -0.161 1.00 43.16 108 SER A C 1
ATOM 846 O O . SER A 1 108 ? -9.833 -38.419 -1.074 1.00 43.16 108 SER A O 1
ATOM 848 N N . SER A 1 109 ? -9.187 -40.326 -0.062 1.00 52.41 109 SER A N 1
ATOM 849 C CA . SER A 1 109 ? -8.482 -40.919 -1.197 1.00 52.41 109 SER A CA 1
ATOM 850 C C . SER A 1 109 ? -9.513 -41.569 -2.116 1.00 52.41 109 SER A C 1
ATOM 852 O O . SER A 1 109 ? -9.974 -42.674 -1.843 1.00 52.41 109 SER A O 1
ATOM 854 N N . GLY A 1 110 ? -9.884 -40.885 -3.194 1.00 42.72 110 GLY A N 1
ATOM 855 C CA . GLY A 1 110 ? -10.662 -41.454 -4.292 1.00 42.72 110 GLY A CA 1
ATOM 856 C C . GLY A 1 110 ? -9.773 -41.648 -5.512 1.00 42.72 110 GLY A C 1
ATOM 857 O O . GLY A 1 110 ? -9.743 -40.790 -6.385 1.00 42.72 110 GLY A O 1
ATOM 858 N N . SER A 1 111 ? -9.026 -42.751 -5.538 1.00 46.41 111 SER A N 1
ATOM 859 C CA . SER A 1 111 ? -8.405 -43.278 -6.754 1.00 46.41 111 SER A CA 1
ATOM 860 C C . SER A 1 111 ? -9.474 -44.068 -7.505 1.00 46.41 111 SER A C 1
ATOM 862 O O . SER A 1 111 ? -10.022 -45.013 -6.941 1.00 46.41 111 SER A O 1
ATOM 864 N N . LEU A 1 112 ? -9.783 -43.687 -8.742 1.00 48.28 112 LEU A N 1
ATOM 865 C CA . LEU A 1 112 ? -10.564 -44.498 -9.673 1.00 48.28 112 LEU A CA 1
ATOM 866 C C . LEU A 1 112 ? -9.890 -44.412 -11.041 1.00 48.28 112 LEU A C 1
ATOM 868 O O . LEU A 1 112 ? -9.882 -43.368 -11.689 1.00 48.28 112 LEU A O 1
ATOM 872 N N . SER A 1 113 ? -9.250 -45.521 -11.392 1.00 49.59 113 SER A N 1
ATOM 873 C CA . SER A 1 113 ? -8.801 -45.862 -12.733 1.00 49.59 113 SER A CA 1
ATOM 874 C C . SER A 1 113 ? -10.002 -46.134 -13.631 1.00 49.59 113 SER A C 1
ATOM 876 O O . SER A 1 113 ? -10.932 -46.800 -13.187 1.00 49.59 113 SER A O 1
ATOM 878 N N . GLU A 1 114 ? -9.901 -45.712 -14.887 1.00 44.22 114 GLU A N 1
ATOM 879 C CA . GLU A 1 114 ? -10.229 -46.512 -16.075 1.00 44.22 114 GLU A CA 1
ATOM 880 C C . GLU A 1 114 ? -9.328 -46.065 -17.231 1.00 44.22 114 GLU A C 1
ATOM 882 O O . GLU A 1 114 ? -9.094 -44.839 -17.358 1.00 44.22 114 GLU A O 1
#

Foldseek 3Di:
DVVVLVVVLVVLVVQLVVLVVVLVVLVPDPDDDDPVSVVVNVVSVVVNVVSVVVSVVSVVVNVVPPPPPPPPPDPDPPPDDDDDDDDDDDDDDDDPDDDDDDDDDDDDPDDDDD

Sequence (114 aa):
MDTHKSSELGNAKWRVQFLQRVLHVHRCTTGFHGEAWTVHEKHFLQQIAAAEECLHELEASCAEVVEAPVDIPRPYRASGTPGDGPGLISRGVYAQYPAPFRTANVFSSGSLSE

Radius of gyration: 29.66 Å; chains: 1; bounding box: 41×54×83 Å

Organism: NCBI:txid748857

Secondary structure (DSSP, 8-state):
-HHHHHHHHHHHHHHHHHHHHHHHHHHH-TT--SHHHHHHHHHHHHHHHHHHHHHHHHHHHHHTTS------PPPP---PPP--------------PPP---------------